Protein AF-Q6XYN3-F1 (afdb_monomer_lite)

pLDDT: mean 98.53, std 0.42, range [96.31, 98.88]

Secondary structure (DSSP, 8-state):
-HHHHIIIIIIIIIIIIHHTTGGGT----TTHHHHHHHTTTHHHHHHHHHHHTGGGSSS------HHHHHHHHHHSTTSIIIIIHHHHHHHHTTTT-TTS---HHHHHHHTT-PPEE-TTT--EE-TTT--SS---EEEEETTEEEEE-SHHHHHHH-

InterPro domains:
  IPR009078 Ferritin-like superfamily [SSF47240] (1-157)
  IPR012348 Ribonucleotide reductase-like [G3DSA:1.10.620.20] (1-158)

Radius of gyration: 18.58 Å; chains: 1; bounding box: 44×27×50 Å

Structure (mmCIF, N/CA/C/O backbone):
data_AF-Q6XYN3-F1
#
_entry.id   AF-Q6XYN3-F1
#
loop_
_atom_site.group_PDB
_atom_site.id
_atom_site.type_symbol
_atom_site.label_atom_id
_atom_site.label_alt_id
_atom_site.label_comp_id
_atom_site.label_asym_id
_atom_site.label_entity_id
_atom_site.label_seq_id
_atom_site.pdbx_PDB_ins_code
_atom_site.Cartn_x
_atom_site.Cartn_y
_atom_site.Cartn_z
_atom_site.occupancy
_atom_site.B_iso_or_equiv
_atom_site.auth_seq_id
_atom_site.auth_comp_id
_atom_site.auth_asym_id
_atom_site.auth_atom_id
_atom_site.pdbx_PDB_model_num
ATOM 1 N N . TRP A 1 1 ? 12.183 -5.471 3.835 1.00 97.56 1 TRP A N 1
ATOM 2 C CA . TRP A 1 1 ? 11.784 -5.763 2.440 1.00 97.56 1 TRP A CA 1
ATOM 3 C C . TRP A 1 1 ? 12.568 -4.941 1.417 1.00 97.56 1 TRP A C 1
ATOM 5 O O . TRP A 1 1 ? 13.120 -5.532 0.496 1.00 97.56 1 TRP A O 1
ATOM 15 N N . VAL A 1 2 ? 12.709 -3.622 1.596 1.00 97.75 2 VAL A N 1
ATOM 16 C CA . VAL A 1 2 ? 13.343 -2.714 0.612 1.00 97.75 2 VAL A CA 1
ATOM 17 C C . VAL A 1 2 ? 14.728 -3.159 0.099 1.00 97.75 2 VAL A C 1
ATOM 19 O O . VAL A 1 2 ? 14.975 -3.136 -1.105 1.00 97.75 2 VAL A O 1
ATOM 22 N N . LYS A 1 3 ? 15.613 -3.657 0.981 1.00 98.62 3 LYS A N 1
ATOM 23 C CA . LYS A 1 3 ? 16.933 -4.204 0.592 1.00 98.62 3 LYS A CA 1
ATOM 24 C C . LYS A 1 3 ? 16.802 -5.427 -0.325 1.00 98.62 3 LYS A C 1
ATOM 26 O O . LYS A 1 3 ? 17.518 -5.544 -1.314 1.00 98.62 3 LYS A O 1
ATOM 31 N N . THR A 1 4 ? 15.875 -6.326 0.003 1.00 98.75 4 THR A N 1
ATOM 32 C CA . THR A 1 4 ? 15.601 -7.547 -0.764 1.00 98.75 4 THR A CA 1
ATOM 33 C C . THR A 1 4 ? 15.040 -7.216 -2.140 1.00 98.75 4 THR A C 1
ATOM 35 O O . THR A 1 4 ? 15.540 -7.745 -3.126 1.00 98.75 4 THR A O 1
ATOM 38 N N . TRP A 1 5 ? 14.052 -6.318 -2.212 1.00 98.75 5 TRP A N 1
ATOM 39 C CA . TRP A 1 5 ? 13.426 -5.935 -3.477 1.00 98.75 5 TRP A CA 1
ATOM 40 C C . TRP A 1 5 ? 14.442 -5.316 -4.440 1.00 98.75 5 TRP A C 1
ATOM 42 O O . TRP A 1 5 ? 14.521 -5.727 -5.595 1.00 98.75 5 TRP A O 1
ATOM 52 N N . ASN A 1 6 ? 15.282 -4.394 -3.953 1.00 98.62 6 ASN A N 1
ATOM 53 C CA . ASN A 1 6 ? 16.325 -3.785 -4.776 1.00 98.62 6 ASN A CA 1
ATOM 54 C C . ASN A 1 6 ? 17.315 -4.831 -5.308 1.00 98.62 6 ASN A C 1
ATOM 56 O O . ASN A 1 6 ? 17.596 -4.836 -6.504 1.00 98.62 6 ASN A O 1
ATOM 60 N N . ARG A 1 7 ? 17.793 -5.742 -4.452 1.00 98.62 7 ARG A N 1
ATOM 61 C CA . ARG A 1 7 ? 18.695 -6.816 -4.882 1.00 98.62 7 ARG A CA 1
ATOM 62 C C . ARG A 1 7 ? 18.047 -7.681 -5.963 1.00 98.62 7 ARG A C 1
ATOM 64 O O . ARG A 1 7 ? 18.595 -7.835 -7.043 1.00 98.62 7 ARG A O 1
ATOM 71 N N . TRP A 1 8 ? 16.853 -8.201 -5.705 1.00 98.81 8 TRP A N 1
ATOM 72 C CA . TRP A 1 8 ? 16.225 -9.159 -6.613 1.00 98.81 8 TRP A CA 1
ATOM 73 C C . TRP A 1 8 ? 15.773 -8.537 -7.929 1.00 98.81 8 TRP A C 1
ATOM 75 O O . TRP A 1 8 ? 16.045 -9.081 -8.996 1.00 98.81 8 TRP A O 1
ATOM 85 N N . VAL A 1 9 ? 15.072 -7.407 -7.871 1.00 98.69 9 VAL A N 1
ATOM 86 C CA . VAL A 1 9 ? 14.433 -6.826 -9.056 1.00 98.69 9 VAL A CA 1
ATOM 87 C C . VAL A 1 9 ? 15.397 -5.917 -9.804 1.00 98.69 9 VAL A C 1
ATOM 89 O O . VAL A 1 9 ? 15.466 -5.970 -11.028 1.00 98.69 9 VAL A O 1
ATOM 92 N N . TYR A 1 10 ? 16.162 -5.091 -9.094 1.00 98.25 10 TYR A N 1
ATOM 93 C CA . TYR A 1 10 ? 16.985 -4.068 -9.732 1.00 98.25 10 TYR A CA 1
ATOM 94 C C . TYR A 1 10 ? 18.381 -4.584 -10.102 1.00 98.25 10 TYR A C 1
ATOM 96 O O . TYR A 1 10 ? 18.848 -4.325 -11.208 1.00 98.25 10 TYR A O 1
ATOM 104 N N . GLU A 1 11 ? 19.040 -5.322 -9.205 1.00 98.44 11 GLU A N 1
ATOM 105 C CA . GLU A 1 11 ? 20.417 -5.801 -9.409 1.00 98.44 11 GLU A CA 1
ATOM 106 C C . GLU A 1 11 ? 20.445 -7.147 -10.150 1.00 98.44 11 GLU A C 1
ATOM 108 O O . GLU A 1 11 ? 20.956 -7.236 -11.271 1.00 98.44 11 GLU A O 1
ATOM 113 N N . ASP A 1 12 ? 19.853 -8.186 -9.555 1.00 98.75 12 ASP A N 1
ATOM 114 C CA . ASP A 1 12 ? 19.910 -9.558 -10.064 1.00 98.75 12 ASP A CA 1
ATOM 115 C C . ASP A 1 12 ? 19.127 -9.697 -11.375 1.00 98.75 12 ASP A C 1
ATOM 117 O O . ASP A 1 12 ? 19.651 -10.179 -12.385 1.00 98.75 12 ASP A O 1
ATOM 121 N N . TRP A 1 13 ? 17.865 -9.264 -11.379 1.00 98.75 13 TRP A N 1
ATOM 122 C CA . TRP A 1 13 ? 16.995 -9.400 -12.541 1.00 98.75 13 TRP A CA 1
ATOM 123 C C . TRP A 1 13 ? 17.224 -8.296 -13.579 1.00 98.75 13 TRP A C 1
ATOM 125 O O . TRP A 1 13 ? 17.652 -8.577 -14.701 1.00 98.75 13 TRP A O 1
ATOM 135 N N . GLY A 1 14 ? 16.969 -7.040 -13.208 1.00 98.00 14 GLY A N 1
ATOM 136 C CA . GLY A 1 14 ? 17.033 -5.893 -14.116 1.00 98.00 14 GLY A CA 1
ATOM 137 C C . GLY A 1 14 ? 18.439 -5.598 -14.639 1.00 98.00 14 GLY A C 1
ATOM 138 O O . GLY A 1 14 ? 18.567 -5.047 -15.733 1.00 98.00 14 GLY A O 1
ATOM 139 N N . GLY A 1 15 ? 19.473 -5.989 -13.887 1.00 97.06 15 GLY A N 1
ATOM 140 C CA . GLY A 1 15 ? 20.873 -5.903 -14.286 1.00 97.06 15 GLY A CA 1
ATOM 141 C C . GLY A 1 15 ? 21.362 -7.182 -14.961 1.00 97.06 15 GLY A C 1
ATOM 142 O O . GLY A 1 15 ? 21.523 -7.231 -16.181 1.00 97.06 15 GLY A O 1
ATOM 143 N N . ILE A 1 16 ? 21.635 -8.223 -14.172 1.00 98.12 16 ILE A N 1
ATOM 144 C CA . ILE A 1 16 ? 22.366 -9.405 -14.655 1.00 98.12 16 ILE A CA 1
ATOM 145 C C . ILE A 1 16 ? 21.517 -10.244 -15.615 1.00 98.12 16 ILE A C 1
ATOM 147 O O . ILE A 1 16 ? 21.989 -10.613 -16.693 1.00 98.12 16 ILE A O 1
ATOM 151 N N . TRP A 1 17 ? 20.286 -10.590 -15.230 1.00 98.56 17 TRP A N 1
ATOM 152 C CA . TRP A 1 17 ? 19.450 -11.492 -16.023 1.00 98.56 17 TRP A CA 1
ATOM 153 C C . TRP A 1 17 ? 19.072 -10.880 -17.373 1.00 98.56 17 TRP A C 1
ATOM 155 O O . TRP A 1 17 ? 19.343 -11.487 -18.411 1.00 98.56 17 TRP A O 1
ATOM 165 N N . ILE A 1 18 ? 18.518 -9.664 -17.368 1.00 98.44 18 ILE A N 1
ATOM 166 C CA . ILE A 1 18 ? 18.152 -8.958 -18.601 1.00 98.44 18 ILE A CA 1
ATOM 167 C C . ILE A 1 18 ? 19.390 -8.605 -19.432 1.00 98.44 18 ILE A C 1
ATOM 169 O O . ILE A 1 18 ? 19.373 -8.789 -20.649 1.00 98.44 18 ILE A O 1
ATOM 173 N N . GLY A 1 19 ? 20.503 -8.214 -18.802 1.00 98.06 19 GLY A N 1
ATOM 174 C CA . GLY A 1 19 ? 21.746 -7.898 -19.511 1.00 98.06 19 GLY A CA 1
ATOM 175 C C . GLY A 1 19 ? 22.260 -9.044 -20.393 1.00 98.06 19 GLY A C 1
ATOM 176 O O . GLY A 1 19 ? 22.723 -8.806 -21.509 1.00 98.06 19 GLY A O 1
ATOM 177 N N . ARG A 1 20 ? 22.104 -10.309 -19.967 1.00 98.56 20 ARG A N 1
ATOM 178 C CA . ARG A 1 20 ? 22.473 -11.486 -20.789 1.00 98.56 20 ARG A CA 1
ATOM 179 C C . ARG A 1 20 ? 21.642 -11.623 -22.068 1.00 98.56 20 ARG A C 1
ATOM 181 O O . ARG A 1 20 ? 22.093 -12.273 -23.015 1.00 98.56 20 ARG A O 1
ATOM 188 N N . LEU A 1 21 ? 20.448 -11.037 -22.094 1.00 98.69 21 LEU A N 1
ATOM 189 C CA . LEU A 1 21 ? 19.527 -11.061 -23.228 1.00 98.69 21 LEU A CA 1
ATOM 190 C C . LEU A 1 21 ? 19.710 -9.862 -24.170 1.00 98.69 21 LEU A C 1
ATOM 192 O O . LEU A 1 21 ? 19.110 -9.851 -25.243 1.00 98.69 21 LEU A O 1
ATOM 196 N N . GLY A 1 22 ? 20.589 -8.906 -23.843 1.00 98.19 22 GLY A N 1
ATOM 197 C CA . GLY A 1 22 ? 20.851 -7.731 -24.682 1.00 98.19 22 GLY A CA 1
ATOM 198 C C . GLY A 1 22 ? 21.314 -8.078 -26.102 1.00 98.19 22 GLY A C 1
ATOM 199 O O . GLY A 1 22 ? 20.916 -7.429 -27.064 1.00 98.19 22 GLY A O 1
ATOM 200 N N . LYS A 1 23 ? 22.051 -9.186 -26.274 1.00 98.00 23 LYS A N 1
ATOM 201 C CA . LYS A 1 23 ? 22.440 -9.713 -27.602 1.00 98.00 23 LYS A CA 1
ATOM 202 C C . LYS A 1 23 ? 21.259 -10.148 -28.484 1.00 98.00 23 LYS A C 1
ATOM 204 O O . LYS A 1 23 ? 21.449 -10.383 -29.671 1.00 98.00 23 LYS A O 1
ATOM 209 N N . TYR A 1 24 ? 20.068 -10.279 -27.906 1.00 98.56 24 TYR A N 1
ATOM 210 C CA . TYR A 1 24 ? 18.821 -10.595 -28.602 1.00 98.56 24 TYR A CA 1
ATOM 211 C C . TYR A 1 24 ? 17.886 -9.378 -28.710 1.00 98.56 24 TYR A C 1
ATOM 213 O O . TYR A 1 24 ? 16.719 -9.542 -29.046 1.00 98.56 24 TYR A O 1
ATOM 221 N N . GLY A 1 25 ? 18.374 -8.167 -28.415 1.00 98.38 25 GLY A N 1
ATOM 222 C CA . GLY A 1 25 ? 17.585 -6.933 -28.488 1.00 98.38 25 GLY A CA 1
ATOM 223 C C . GLY A 1 25 ? 16.654 -6.699 -27.296 1.00 98.38 25 GLY A C 1
ATOM 224 O O . GLY A 1 25 ? 15.770 -5.853 -27.380 1.00 98.38 25 GLY A O 1
ATOM 225 N N . VAL A 1 26 ? 16.822 -7.439 -26.195 1.00 98.62 26 VAL A N 1
ATOM 226 C CA . VAL A 1 26 ? 16.051 -7.210 -24.965 1.00 98.62 26 VAL A CA 1
ATOM 227 C C . VAL A 1 26 ? 16.676 -6.069 -24.166 1.00 98.62 26 VAL A C 1
ATOM 229 O O . VAL A 1 26 ? 17.875 -6.079 -23.891 1.00 98.62 26 VAL A O 1
ATOM 232 N N . GLU A 1 27 ? 15.844 -5.121 -23.746 1.00 98.44 27 GLU A N 1
ATOM 233 C CA . GLU A 1 27 ? 16.210 -4.008 -22.868 1.00 98.44 27 GLU A CA 1
ATOM 234 C C . GLU A 1 27 ? 15.537 -4.158 -21.498 1.00 98.44 27 GLU A C 1
ATOM 236 O O . GLU A 1 27 ? 14.467 -4.764 -21.377 1.00 98.44 27 GLU A O 1
ATOM 241 N N . SER A 1 28 ? 16.137 -3.582 -20.452 1.00 98.38 28 SER A N 1
ATOM 242 C CA . SER A 1 28 ? 15.482 -3.489 -19.142 1.00 98.38 28 SER A CA 1
ATOM 243 C C . SER A 1 28 ? 14.203 -2.645 -19.247 1.00 98.38 28 SER A C 1
ATOM 245 O O . SER A 1 28 ? 14.187 -1.658 -19.990 1.00 98.38 28 SER A O 1
ATOM 247 N N . PRO A 1 29 ? 13.121 -2.994 -18.523 1.00 98.50 29 PRO A N 1
ATOM 248 C CA . PRO A 1 29 ? 11.845 -2.306 -18.679 1.00 98.50 29 PRO A CA 1
ATOM 249 C C . PRO A 1 29 ? 11.955 -0.810 -18.403 1.00 98.50 29 PRO A C 1
ATOM 251 O O . PRO A 1 29 ? 12.533 -0.391 -17.399 1.00 98.50 29 PRO A O 1
ATOM 254 N N . ARG A 1 30 ? 11.313 -0.003 -19.250 1.00 98.19 30 ARG A N 1
ATOM 255 C CA . ARG A 1 30 ? 11.270 1.460 -19.092 1.00 98.19 30 ARG A CA 1
ATOM 256 C C . ARG A 1 30 ? 10.620 1.889 -17.770 1.00 98.19 30 ARG A C 1
ATOM 258 O O . ARG A 1 30 ? 11.026 2.892 -17.199 1.00 98.19 30 ARG A O 1
ATOM 265 N N . SER A 1 31 ? 9.687 1.086 -17.259 1.00 98.38 31 SER A N 1
ATOM 266 C CA . SER A 1 31 ? 8.987 1.283 -15.985 1.00 98.38 31 SER A CA 1
ATOM 267 C C . SER A 1 31 ? 9.780 0.848 -14.743 1.00 98.38 31 SER A C 1
ATOM 269 O O . SER A 1 31 ? 9.316 1.038 -13.621 1.00 98.38 31 SER A O 1
ATOM 271 N N . LEU A 1 32 ? 10.981 0.266 -14.890 1.00 98.56 32 LEU A N 1
ATOM 272 C CA . LEU A 1 32 ? 11.735 -0.295 -13.756 1.00 98.56 32 LEU A CA 1
ATOM 273 C C . LEU A 1 32 ? 12.109 0.766 -12.706 1.00 98.56 32 LEU A C 1
ATOM 275 O O . LEU A 1 32 ? 12.192 0.473 -11.512 1.00 98.56 32 LEU A O 1
ATOM 279 N N . ARG A 1 33 ? 12.337 2.007 -13.146 1.00 98.31 33 ARG A N 1
ATOM 280 C CA . ARG A 1 33 ? 12.631 3.143 -12.261 1.00 98.31 33 ARG A CA 1
ATOM 281 C C . ARG A 1 33 ? 11.407 3.534 -11.435 1.00 98.31 33 ARG A C 1
ATOM 283 O O . ARG A 1 33 ? 11.554 3.740 -10.234 1.00 98.31 33 ARG A O 1
ATOM 290 N N . ASP A 1 34 ? 10.228 3.549 -12.045 1.00 98.38 34 ASP A N 1
ATOM 291 C CA . ASP A 1 34 ? 8.970 3.875 -11.366 1.00 98.38 34 ASP A CA 1
ATOM 292 C C . ASP A 1 34 ? 8.626 2.798 -10.336 1.00 98.38 34 ASP A C 1
ATOM 294 O O . ASP A 1 34 ? 8.364 3.110 -9.176 1.00 98.38 34 ASP A O 1
ATOM 298 N N . ALA A 1 35 ? 8.779 1.521 -10.711 1.00 98.44 35 ALA A N 1
ATOM 299 C CA . ALA A 1 35 ? 8.603 0.397 -9.794 1.00 98.44 35 ALA A CA 1
ATOM 300 C C . ALA A 1 35 ? 9.522 0.500 -8.563 1.00 98.44 35 ALA A C 1
ATOM 302 O O . ALA A 1 35 ? 9.110 0.187 -7.448 1.00 98.44 35 ALA A O 1
ATOM 303 N N . LYS A 1 36 ? 10.765 0.972 -8.741 1.00 98.50 36 LYS A N 1
ATOM 304 C CA . LYS A 1 36 ? 11.708 1.174 -7.630 1.00 98.50 36 LYS A CA 1
ATOM 305 C C . LYS A 1 36 ? 11.298 2.315 -6.705 1.00 98.50 36 LYS A C 1
ATOM 307 O O . LYS A 1 36 ? 11.523 2.205 -5.501 1.00 98.50 36 LYS A O 1
ATOM 312 N N . THR A 1 37 ? 10.731 3.386 -7.251 1.00 98.12 37 THR A N 1
ATOM 313 C CA . THR A 1 37 ? 10.208 4.502 -6.454 1.00 98.12 37 THR A CA 1
ATOM 314 C C . THR A 1 37 ? 9.058 4.027 -5.567 1.00 98.12 37 THR A C 1
ATOM 316 O O . THR A 1 37 ? 9.079 4.269 -4.361 1.00 98.12 37 THR A O 1
ATOM 319 N N . ASP A 1 38 ? 8.111 3.278 -6.132 1.00 98.19 38 ASP A N 1
ATOM 320 C CA . ASP A 1 38 ? 6.933 2.798 -5.405 1.00 98.19 38 ASP A CA 1
ATOM 321 C C . ASP A 1 38 ? 7.260 1.738 -4.337 1.00 98.19 38 ASP A C 1
ATOM 323 O O . ASP A 1 38 ? 6.707 1.735 -3.232 1.00 98.19 38 ASP A O 1
ATOM 327 N N . ALA A 1 39 ? 8.233 0.866 -4.626 1.00 98.31 39 ALA A N 1
ATOM 328 C CA . ALA A 1 39 ? 8.576 -0.290 -3.796 1.00 98.31 39 ALA A CA 1
ATOM 329 C C . ALA A 1 39 ? 9.006 0.041 -2.355 1.00 98.31 39 ALA A C 1
ATOM 331 O O . ALA A 1 39 ? 9.024 -0.857 -1.505 1.00 98.31 39 ALA A O 1
ATOM 332 N N . TYR A 1 40 ? 9.367 1.295 -2.062 1.00 98.69 40 TYR A N 1
ATOM 333 C CA . TYR A 1 40 ? 9.792 1.695 -0.723 1.00 98.69 40 TYR A CA 1
ATOM 334 C C . TYR A 1 40 ? 8.645 1.586 0.294 1.00 98.69 40 TYR A C 1
ATOM 336 O O . TYR A 1 40 ? 8.813 0.932 1.323 1.00 98.69 40 TYR A O 1
ATOM 344 N N . TRP A 1 41 ? 7.476 2.168 -0.002 1.00 98.75 41 TRP A N 1
ATOM 345 C CA . TRP A 1 41 ? 6.343 2.237 0.934 1.00 98.75 41 TRP A CA 1
ATOM 346 C C . TRP A 1 41 ? 5.166 1.327 0.573 1.00 98.75 41 TRP A C 1
ATOM 348 O O . TRP A 1 41 ? 4.420 0.968 1.478 1.00 98.75 41 TRP A O 1
ATOM 358 N N . ALA A 1 42 ? 5.046 0.863 -0.678 1.00 98.62 42 ALA A N 1
ATOM 359 C CA . ALA A 1 42 ? 3.862 0.140 -1.165 1.00 98.62 42 ALA A CA 1
ATOM 360 C C . ALA A 1 42 ? 3.403 -1.028 -0.269 1.00 98.62 42 ALA A C 1
ATOM 362 O O . ALA A 1 42 ? 2.216 -1.213 -0.016 1.00 98.62 42 ALA A O 1
ATOM 363 N N . HIS A 1 43 ? 4.337 -1.811 0.275 1.00 98.75 43 HIS A N 1
ATOM 364 C CA . HIS A 1 43 ? 4.007 -2.917 1.181 1.00 98.75 43 HIS A CA 1
ATOM 365 C C . HIS A 1 43 ? 3.438 -2.475 2.544 1.00 98.75 43 HIS A C 1
ATOM 367 O O . HIS A 1 43 ? 2.673 -3.221 3.151 1.00 98.75 43 HIS A O 1
ATOM 373 N N . HIS A 1 44 ? 3.783 -1.280 3.028 1.00 98.88 44 HIS A N 1
ATOM 374 C CA . HIS A 1 44 ? 3.193 -0.700 4.235 1.00 98.88 44 HIS A CA 1
ATOM 375 C C . HIS A 1 44 ? 1.822 -0.074 3.945 1.00 98.88 44 HIS A C 1
ATOM 377 O O . HIS A 1 44 ? 0.906 -0.238 4.749 1.00 98.88 44 HIS A O 1
ATOM 383 N N . ASP A 1 45 ? 1.654 0.546 2.774 1.00 98.81 45 ASP A N 1
ATOM 384 C CA . ASP A 1 45 ? 0.357 1.051 2.307 1.00 98.81 45 ASP A CA 1
ATOM 385 C C . ASP A 1 45 ? -0.661 -0.092 2.159 1.00 98.81 45 ASP A C 1
ATOM 387 O O . ASP A 1 45 ? -1.782 -0.009 2.663 1.00 98.81 45 ASP A O 1
ATOM 391 N N . LEU A 1 46 ? -0.251 -1.212 1.549 1.00 98.81 46 LEU A N 1
ATOM 392 C CA . LEU A 1 46 ? -1.092 -2.407 1.439 1.00 98.81 46 LEU A CA 1
ATOM 393 C C . LEU A 1 46 ? -1.399 -3.055 2.787 1.00 98.81 46 LEU A C 1
ATOM 395 O O . LEU A 1 46 ? -2.485 -3.613 2.953 1.00 98.81 46 LEU A O 1
ATOM 399 N N . ALA A 1 47 ? -0.483 -2.977 3.754 1.00 98.88 47 ALA A N 1
ATOM 400 C CA . ALA A 1 47 ? -0.742 -3.500 5.088 1.00 98.88 47 ALA A CA 1
ATOM 401 C C . ALA A 1 47 ? -1.953 -2.798 5.725 1.00 98.88 47 ALA A C 1
ATOM 403 O O . ALA A 1 47 ? -2.827 -3.488 6.244 1.00 98.88 47 ALA A O 1
ATOM 404 N N . LEU A 1 48 ? -2.088 -1.469 5.598 1.00 98.81 48 LEU A N 1
ATOM 405 C CA . LEU A 1 48 ? -3.259 -0.752 6.122 1.00 98.81 48 LEU A CA 1
ATOM 406 C C . LEU A 1 48 ? -4.573 -1.318 5.569 1.00 98.81 48 LEU A C 1
ATOM 408 O O . LEU A 1 48 ? -5.494 -1.584 6.340 1.00 98.81 48 LEU A O 1
ATOM 412 N N . ALA A 1 49 ? -4.649 -1.551 4.255 1.00 98.75 49 ALA A N 1
ATOM 413 C CA . ALA A 1 49 ? -5.831 -2.143 3.631 1.00 98.75 49 ALA A CA 1
ATOM 414 C C . ALA A 1 49 ? -6.084 -3.579 4.126 1.00 98.75 49 ALA A C 1
ATOM 416 O O . ALA A 1 49 ? -7.217 -3.921 4.462 1.00 98.75 49 ALA A O 1
ATOM 417 N N . ALA A 1 50 ? -5.036 -4.405 4.220 1.00 98.81 50 ALA A N 1
ATOM 418 C CA . ALA A 1 50 ? -5.143 -5.792 4.668 1.00 98.81 50 ALA A CA 1
ATOM 419 C C . ALA A 1 50 ? -5.636 -5.909 6.122 1.00 98.81 50 ALA A C 1
ATOM 421 O O . ALA A 1 50 ? -6.539 -6.697 6.398 1.00 98.81 50 ALA A O 1
ATOM 422 N N . TYR A 1 51 ? -5.095 -5.098 7.039 1.00 98.88 51 TYR A N 1
ATOM 423 C CA . TYR A 1 51 ? -5.553 -5.043 8.432 1.00 98.88 51 TYR A CA 1
ATOM 424 C C . TYR A 1 51 ? -6.963 -4.452 8.542 1.00 98.88 51 TYR A C 1
ATOM 426 O O . TYR A 1 51 ? -7.778 -4.941 9.320 1.00 98.88 51 TYR A O 1
ATOM 434 N N . ALA A 1 52 ? -7.304 -3.437 7.745 1.00 98.81 52 ALA A N 1
ATOM 435 C CA . ALA A 1 52 ? -8.638 -2.842 7.781 1.00 98.81 52 ALA A CA 1
ATOM 436 C C . ALA A 1 52 ? -9.744 -3.779 7.274 1.00 98.81 52 ALA A C 1
ATOM 438 O O . ALA A 1 52 ? -10.874 -3.709 7.761 1.00 98.81 52 ALA A O 1
ATOM 439 N N . LEU A 1 53 ? -9.411 -4.661 6.329 1.00 98.69 53 LEU A N 1
ATOM 440 C CA . LEU A 1 53 ? -10.319 -5.611 5.684 1.00 98.69 53 LEU A CA 1
ATOM 441 C C . LEU A 1 53 ? -10.125 -7.055 6.175 1.00 98.69 53 LEU A C 1
ATOM 443 O O . LEU A 1 53 ? -10.578 -7.992 5.515 1.00 98.69 53 LEU A O 1
ATOM 447 N N . TRP A 1 54 ? -9.494 -7.251 7.339 1.00 98.75 54 TRP A N 1
ATOM 448 C CA . TRP A 1 54 ? -9.169 -8.575 7.884 1.00 98.75 54 TRP A CA 1
ATOM 449 C C . TRP A 1 54 ? -10.328 -9.596 7.897 1.00 98.75 54 TRP A C 1
ATOM 451 O O . TRP A 1 54 ? -10.043 -10.770 7.642 1.00 98.75 54 TRP A O 1
ATOM 461 N N . PRO A 1 55 ? -11.619 -9.229 8.106 1.00 98.69 55 PRO A N 1
ATOM 462 C CA . PRO A 1 55 ? -12.709 -10.209 8.113 1.00 98.69 55 PRO A CA 1
ATOM 463 C C . PRO A 1 55 ? -12.980 -10.849 6.745 1.00 98.69 55 PRO A C 1
ATOM 465 O O . PRO A 1 55 ? -13.649 -11.875 6.680 1.00 98.69 55 PRO A O 1
ATOM 468 N N . LEU A 1 56 ? -12.494 -10.246 5.653 1.00 98.75 56 LEU A N 1
ATOM 469 C CA . LEU A 1 56 ? -12.621 -10.786 4.294 1.00 98.75 56 LEU A CA 1
ATOM 470 C C . LEU A 1 56 ? -11.517 -11.802 3.958 1.00 98.75 56 LEU A C 1
ATOM 472 O O . LEU A 1 56 ? -11.557 -12.432 2.901 1.00 98.75 56 LEU A O 1
ATOM 476 N N . GLY A 1 57 ? -10.514 -11.942 4.828 1.00 98.31 57 GLY A N 1
ATOM 477 C CA . GLY A 1 57 ? -9.433 -12.905 4.678 1.00 98.31 57 GLY A CA 1
ATOM 478 C C . GLY A 1 57 ? -9.764 -14.285 5.249 1.00 98.31 57 GLY A C 1
ATOM 479 O O . GLY A 1 57 ? -10.827 -14.538 5.808 1.00 98.31 57 GLY A O 1
ATOM 480 N N . PHE A 1 58 ? -8.796 -15.190 5.139 1.00 98.38 58 PHE A N 1
ATOM 481 C CA . PHE A 1 58 ? -8.844 -16.548 5.701 1.00 98.38 58 PHE A CA 1
ATOM 482 C C . PHE A 1 58 ? -7.661 -16.823 6.648 1.00 98.38 58 PHE A C 1
ATOM 484 O O . PHE A 1 58 ? -7.340 -17.972 6.949 1.00 98.38 58 PHE A O 1
ATOM 491 N N . ALA A 1 59 ? -6.991 -15.763 7.104 1.00 98.50 59 ALA A N 1
ATOM 492 C CA . ALA A 1 59 ? -5.842 -15.817 7.998 1.00 98.50 59 ALA A CA 1
ATOM 493 C C . ALA A 1 59 ? -6.083 -14.944 9.234 1.00 98.50 59 ALA A C 1
ATOM 495 O O . ALA A 1 59 ? -6.836 -13.973 9.191 1.00 98.50 59 ALA A O 1
ATOM 496 N N . ARG A 1 60 ? -5.418 -15.287 10.339 1.00 98.69 60 ARG A N 1
ATOM 497 C CA . ARG A 1 60 ? -5.393 -14.455 11.547 1.00 98.69 60 ARG A CA 1
ATOM 498 C C . ARG A 1 60 ? -4.244 -13.460 11.434 1.00 98.69 60 ARG A C 1
ATOM 500 O O . ARG A 1 60 ? -3.131 -13.870 11.112 1.00 98.69 60 ARG A O 1
ATOM 507 N N . LEU A 1 61 ? -4.521 -12.189 11.706 1.00 98.62 61 LEU A N 1
ATOM 508 C CA . LEU 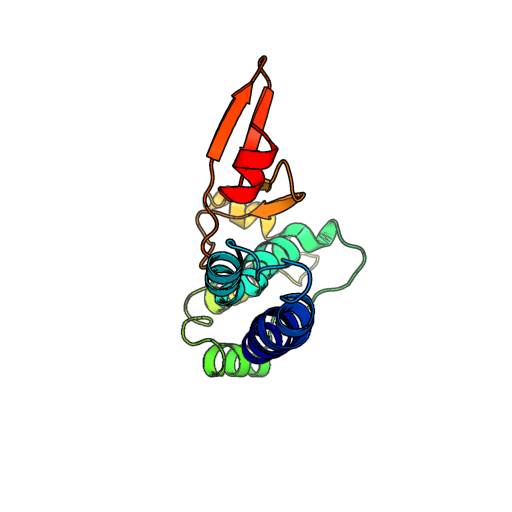A 1 61 ? -3.541 -11.102 11.684 1.00 98.62 61 LEU A CA 1
ATOM 509 C C . LEU A 1 61 ? -3.238 -10.642 13.116 1.00 98.62 61 LEU A C 1
ATOM 511 O O . LEU A 1 61 ? -4.076 -10.813 13.998 1.00 98.62 61 LEU A O 1
ATOM 515 N N . ALA A 1 62 ? -2.067 -10.049 13.332 1.00 98.62 62 ALA A N 1
ATOM 516 C CA . ALA A 1 62 ? -1.648 -9.487 14.616 1.00 98.62 62 ALA A CA 1
ATOM 517 C C . ALA A 1 62 ? -1.066 -8.093 14.381 1.00 98.62 62 ALA A C 1
ATOM 519 O O . ALA A 1 62 ? -0.266 -7.929 13.463 1.00 98.62 62 ALA A O 1
ATOM 520 N N . LEU A 1 63 ? -1.474 -7.090 15.162 1.00 98.81 63 LEU A N 1
ATOM 521 C CA . LEU A 1 63 ? -0.869 -5.761 15.034 1.00 98.81 63 LEU A CA 1
ATOM 522 C C . LEU A 1 63 ? 0.621 -5.809 15.419 1.00 98.81 63 LEU A C 1
ATOM 524 O O . LEU A 1 63 ? 0.971 -6.584 16.309 1.00 98.81 63 LEU A O 1
ATOM 528 N N . PRO A 1 64 ? 1.483 -4.964 14.814 1.00 98.69 64 PRO A N 1
ATOM 529 C CA . PRO A 1 64 ? 2.881 -4.851 15.224 1.00 98.69 64 PRO A CA 1
ATOM 530 C C . PRO A 1 64 ? 3.001 -4.527 16.718 1.00 98.69 64 PRO A C 1
ATOM 532 O O . PRO A 1 64 ? 2.419 -3.539 17.190 1.00 98.69 64 PRO A O 1
ATOM 535 N N . ASP A 1 65 ? 3.753 -5.336 17.458 1.00 98.50 65 ASP A N 1
ATOM 536 C CA . ASP A 1 65 ? 4.044 -5.071 18.867 1.00 98.50 65 ASP A CA 1
ATOM 537 C C . ASP A 1 65 ? 5.134 -3.993 19.042 1.00 98.50 65 ASP A C 1
ATOM 539 O O . ASP A 1 65 ? 5.546 -3.341 18.084 1.00 98.50 65 ASP A O 1
ATOM 543 N N . GLU A 1 66 ? 5.567 -3.725 20.275 1.00 98.50 66 GLU A N 1
ATOM 544 C CA . GLU A 1 66 ? 6.566 -2.678 20.539 1.00 98.50 66 GLU A CA 1
ATOM 545 C C . GLU A 1 66 ? 7.932 -2.978 19.898 1.00 98.50 66 GLU A C 1
ATOM 547 O O . GLU A 1 66 ? 8.598 -2.053 19.422 1.00 98.50 66 GLU A O 1
ATOM 552 N N . GLU A 1 67 ? 8.338 -4.250 19.850 1.00 98.75 67 GLU A N 1
ATOM 553 C CA . GLU A 1 67 ? 9.597 -4.671 19.230 1.00 98.75 67 GLU A CA 1
ATOM 554 C C . GLU A 1 67 ? 9.507 -4.528 17.707 1.00 98.75 67 GLU A C 1
ATOM 556 O O . GLU A 1 67 ? 10.393 -3.929 17.085 1.00 98.75 67 GLU A O 1
ATOM 561 N N . ASP A 1 68 ? 8.396 -4.974 17.116 1.00 98.81 68 ASP A N 1
ATOM 562 C CA . ASP A 1 68 ? 8.117 -4.816 15.692 1.00 98.81 68 ASP A CA 1
ATOM 563 C C . ASP A 1 68 ? 8.079 -3.337 15.290 1.00 98.81 68 ASP A C 1
ATOM 565 O O . ASP A 1 68 ? 8.669 -2.946 14.281 1.00 98.81 68 ASP A O 1
ATOM 569 N N . GLN A 1 69 ? 7.411 -2.483 16.073 1.00 98.81 69 GLN A N 1
ATOM 570 C CA . GLN A 1 69 ? 7.325 -1.045 15.802 1.00 98.81 69 GLN A CA 1
ATOM 571 C C . GLN A 1 69 ? 8.704 -0.374 15.851 1.00 98.81 69 GLN A C 1
ATOM 573 O O . GLN A 1 69 ? 9.023 0.432 14.970 1.00 98.81 69 GLN A O 1
ATOM 578 N N . ALA A 1 70 ? 9.547 -0.730 16.828 1.00 98.75 70 ALA A N 1
ATOM 579 C CA . ALA A 1 70 ? 10.923 -0.243 16.902 1.00 98.75 70 ALA A CA 1
ATOM 580 C C . ALA A 1 70 ? 11.751 -0.713 15.695 1.00 98.75 70 ALA A C 1
ATOM 582 O O . ALA A 1 70 ? 12.508 0.068 15.110 1.00 98.75 70 ALA A O 1
ATOM 583 N N . TRP A 1 71 ? 11.575 -1.968 15.275 1.00 98.88 71 TRP A N 1
ATOM 584 C CA . TRP A 1 71 ? 12.229 -2.507 14.088 1.00 98.88 71 TRP A CA 1
ATOM 585 C C . TRP A 1 71 ? 11.773 -1.799 12.807 1.00 98.88 71 TRP A C 1
ATOM 587 O O . TRP A 1 71 ? 12.612 -1.466 11.961 1.00 98.88 71 TRP A O 1
ATOM 597 N N . PHE A 1 72 ? 10.470 -1.539 12.654 1.00 98.88 72 PHE A N 1
ATOM 598 C CA . PHE A 1 72 ? 9.932 -0.827 11.499 1.00 98.88 72 PHE A CA 1
ATOM 599 C C . PHE A 1 72 ? 10.497 0.585 11.410 1.00 98.88 72 PHE A C 1
ATOM 601 O O . PHE A 1 72 ? 11.008 0.940 10.354 1.00 98.88 72 PHE A O 1
ATOM 608 N N . GLU A 1 73 ? 10.496 1.355 12.499 1.00 98.75 73 GLU A N 1
ATOM 609 C CA . GLU A 1 73 ? 11.051 2.714 12.488 1.00 98.75 73 GLU A CA 1
ATOM 610 C C . GLU A 1 73 ? 12.556 2.722 12.185 1.00 98.75 73 GLU A C 1
ATOM 612 O O . GLU A 1 73 ? 13.025 3.533 11.390 1.00 98.75 73 GLU A O 1
ATOM 617 N N . ALA A 1 74 ? 13.319 1.773 12.736 1.00 98.75 74 ALA A N 1
ATOM 618 C CA . ALA A 1 74 ? 14.754 1.673 12.471 1.00 98.75 74 ALA A CA 1
ATOM 619 C C . ALA A 1 74 ? 15.078 1.357 10.997 1.00 98.75 74 ALA A C 1
ATOM 621 O O . ALA A 1 74 ? 16.113 1.784 10.480 1.00 98.75 74 ALA A O 1
ATOM 622 N N . ASN A 1 75 ? 14.218 0.597 10.310 1.00 98.81 75 ASN A N 1
ATOM 623 C CA . ASN A 1 75 ? 14.433 0.189 8.917 1.00 98.81 75 ASN A CA 1
ATOM 624 C C . ASN A 1 75 ? 13.708 1.078 7.896 1.00 98.81 75 ASN A C 1
ATOM 626 O O . ASN A 1 75 ? 14.105 1.105 6.729 1.00 98.81 75 ASN A O 1
ATOM 630 N N . TYR A 1 76 ? 12.676 1.793 8.335 1.00 98.81 76 TYR A N 1
ATOM 631 C CA . TYR A 1 76 ? 11.831 2.677 7.544 1.00 98.81 76 TYR A CA 1
ATOM 632 C C . TYR A 1 76 ? 11.528 3.954 8.345 1.00 98.81 76 TYR A C 1
ATOM 634 O O . TYR A 1 76 ? 10.404 4.119 8.821 1.00 98.81 76 TYR A O 1
ATOM 642 N N . PRO A 1 77 ? 12.505 4.867 8.505 1.00 98.75 77 PRO A N 1
ATOM 643 C CA . PRO A 1 77 ? 12.307 6.086 9.284 1.00 98.75 77 PRO A CA 1
ATOM 644 C C . PRO A 1 77 ? 11.080 6.884 8.826 1.00 98.75 77 PRO A C 1
ATOM 646 O O . PRO A 1 77 ? 10.896 7.138 7.630 1.00 98.75 77 PRO A O 1
ATOM 649 N N . GLY A 1 78 ? 10.232 7.269 9.779 1.00 98.50 78 GLY A N 1
ATOM 650 C CA . GLY A 1 78 ? 8.924 7.877 9.524 1.00 98.50 78 GLY A CA 1
ATOM 651 C C . GLY A 1 78 ? 7.769 6.878 9.392 1.00 98.50 78 GLY A C 1
ATOM 652 O O . GLY A 1 78 ? 6.655 7.287 9.051 1.00 98.50 78 GLY A O 1
ATOM 653 N N . TRP A 1 79 ? 7.998 5.586 9.650 1.00 98.88 79 TRP A N 1
ATOM 654 C CA . TRP A 1 79 ? 6.936 4.586 9.753 1.00 98.88 79 TRP A CA 1
ATOM 655 C C . TRP A 1 79 ? 6.102 4.803 11.021 1.00 98.88 79 TRP A C 1
ATOM 657 O O . TRP A 1 79 ? 4.870 4.750 10.962 1.00 98.88 79 TRP A O 1
ATOM 667 N N . ALA A 1 80 ? 6.753 5.104 12.150 1.00 98.56 80 ALA A N 1
ATOM 668 C CA . ALA A 1 80 ? 6.093 5.280 13.442 1.00 98.56 80 ALA A CA 1
ATOM 669 C C . ALA A 1 80 ? 5.131 6.475 13.446 1.00 98.56 80 ALA A C 1
ATOM 671 O O . ALA A 1 80 ? 4.017 6.368 13.958 1.00 98.56 80 ALA A O 1
ATOM 672 N N . ASP A 1 81 ? 5.528 7.587 12.820 1.00 98.62 81 ASP A N 1
ATOM 673 C CA . ASP A 1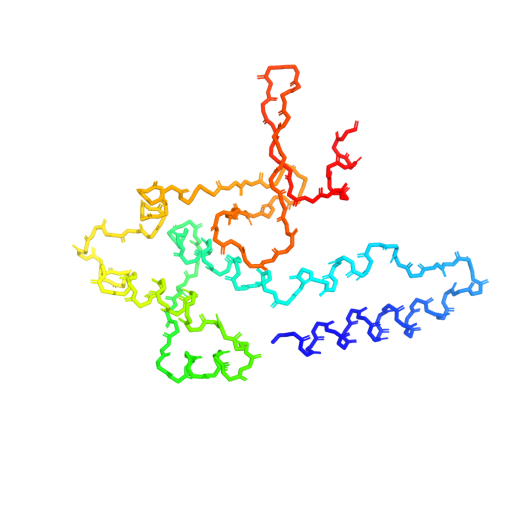 81 ? 4.730 8.819 12.748 1.00 98.62 81 ASP A CA 1
ATOM 674 C C . ASP A 1 81 ? 3.484 8.693 11.853 1.00 98.62 81 ASP A C 1
ATOM 676 O O . ASP A 1 81 ? 2.609 9.554 11.892 1.00 98.62 81 ASP A O 1
ATOM 680 N N . HIS A 1 82 ? 3.377 7.606 11.083 1.00 98.81 82 HIS A N 1
ATOM 681 C CA . HIS A 1 82 ? 2.275 7.357 10.155 1.00 98.81 82 HIS A CA 1
ATOM 682 C C . HIS A 1 82 ? 1.537 6.056 10.482 1.00 98.81 82 HIS A C 1
ATOM 684 O O . HIS A 1 82 ? 0.518 6.071 11.170 1.00 98.81 82 HIS A O 1
ATOM 690 N N . TYR A 1 83 ? 2.068 4.911 10.047 1.00 98.81 83 TYR A N 1
ATOM 691 C CA . TYR A 1 83 ? 1.428 3.607 10.233 1.00 98.81 83 TYR A CA 1
ATOM 692 C C . TYR A 1 83 ? 1.388 3.202 11.705 1.00 98.81 83 TYR A C 1
ATOM 694 O O . TYR A 1 83 ? 0.365 2.711 12.173 1.00 98.81 83 TYR A O 1
ATOM 702 N N . GLY A 1 84 ? 2.473 3.449 12.448 1.00 98.69 84 GLY A N 1
ATOM 703 C CA . GLY A 1 84 ? 2.535 3.148 13.879 1.00 98.69 84 GLY A CA 1
ATOM 704 C C . GLY A 1 84 ? 1.437 3.867 14.661 1.00 98.69 84 GLY A C 1
ATOM 705 O O . GLY A 1 84 ? 0.706 3.238 15.424 1.00 98.69 84 GLY A O 1
ATOM 706 N N . LYS A 1 85 ? 1.245 5.171 14.418 1.00 98.81 85 LYS A N 1
ATOM 707 C CA . LYS A 1 85 ? 0.136 5.938 15.009 1.00 98.81 85 LYS A CA 1
ATOM 708 C C . LYS A 1 85 ? -1.234 5.357 14.657 1.00 98.81 85 LYS A C 1
ATOM 710 O O . LYS A 1 85 ? -2.059 5.217 15.555 1.00 98.81 85 LYS A O 1
ATOM 715 N N . ILE A 1 86 ? -1.460 4.992 13.394 1.00 98.88 86 ILE A N 1
ATOM 716 C CA . ILE A 1 86 ? -2.735 4.416 12.941 1.00 98.88 86 ILE A CA 1
ATOM 717 C C . ILE A 1 86 ? -3.008 3.070 13.629 1.00 98.88 86 ILE A C 1
ATOM 719 O O . ILE A 1 86 ? -4.075 2.892 14.213 1.00 98.88 86 ILE A O 1
ATOM 723 N N . TYR A 1 87 ? -2.047 2.141 13.641 1.00 98.88 87 TYR A N 1
ATOM 724 C CA . TYR A 1 87 ? -2.221 0.838 14.293 1.00 98.88 87 TYR A CA 1
ATOM 725 C C . TYR A 1 87 ? -2.421 0.961 15.803 1.00 98.88 87 TYR A C 1
ATOM 727 O O . TYR A 1 87 ? -3.277 0.282 16.369 1.00 98.88 87 TYR A O 1
ATOM 735 N N . ASN A 1 88 ? -1.681 1.856 16.459 1.00 98.81 88 ASN A N 1
ATOM 736 C CA . ASN A 1 88 ? -1.851 2.107 17.886 1.00 98.81 88 ASN A CA 1
ATOM 737 C C . ASN A 1 88 ? -3.223 2.718 18.201 1.00 98.81 88 ASN A C 1
ATOM 739 O O . ASN A 1 88 ? -3.802 2.406 19.239 1.00 98.81 88 ASN A O 1
ATOM 743 N N . GLU A 1 89 ? -3.769 3.550 17.314 1.00 98.81 89 GLU A N 1
ATOM 744 C CA . GLU A 1 89 ? -5.135 4.055 17.446 1.00 98.81 89 GLU A CA 1
ATOM 745 C C . GLU A 1 89 ? -6.170 2.940 17.264 1.00 98.81 89 GLU A C 1
ATOM 747 O O . GLU A 1 89 ? -7.046 2.765 18.107 1.00 98.81 89 GLU A O 1
ATOM 752 N N . TRP A 1 90 ? -6.029 2.104 16.234 1.00 98.81 90 TRP A N 1
ATOM 753 C CA . TRP A 1 90 ? -6.915 0.954 16.025 1.00 98.81 90 TRP A CA 1
ATOM 754 C C . TRP A 1 90 ? -6.884 -0.024 17.201 1.00 98.81 90 TRP A C 1
ATOM 756 O O . TRP A 1 90 ? -7.928 -0.540 17.603 1.00 98.81 90 TRP A O 1
ATOM 766 N N . LYS A 1 91 ? -5.711 -0.238 17.808 1.00 98.81 91 LYS A N 1
ATOM 767 C CA . LYS A 1 91 ? -5.574 -1.041 19.028 1.00 98.81 91 LYS A CA 1
ATOM 768 C C . LYS A 1 91 ? -6.392 -0.456 20.181 1.00 98.81 91 LYS A C 1
ATOM 770 O O . LYS A 1 91 ? -7.128 -1.197 20.826 1.00 98.81 91 LYS A O 1
ATOM 775 N N . LYS A 1 92 ? -6.320 0.862 20.414 1.00 98.75 92 LYS A N 1
ATOM 776 C CA . LYS A 1 92 ? -7.114 1.554 21.453 1.00 98.75 92 LYS A CA 1
ATOM 777 C C . LYS A 1 92 ? -8.617 1.474 21.197 1.00 98.75 92 LYS A C 1
ATOM 779 O O . LYS A 1 92 ? -9.382 1.363 22.148 1.00 98.75 92 LYS A O 1
ATOM 784 N N . LEU A 1 93 ? -9.027 1.503 19.930 1.00 98.75 93 LEU A N 1
ATOM 785 C CA . LEU A 1 93 ? -10.423 1.355 19.510 1.00 98.75 93 LEU A CA 1
ATOM 786 C C . LEU A 1 93 ? -10.925 -0.100 19.568 1.00 98.75 93 LEU A C 1
ATOM 788 O O . LEU A 1 93 ? -12.096 -0.353 19.298 1.00 98.75 93 LEU A O 1
ATOM 792 N N . GLY A 1 94 ? -10.072 -1.052 19.956 1.00 98.62 94 GLY A N 1
ATOM 793 C CA . GLY A 1 94 ? -10.461 -2.439 20.188 1.00 98.62 94 GLY A CA 1
ATOM 794 C C . GLY A 1 94 ? -10.356 -3.338 18.958 1.00 98.62 94 GLY A C 1
ATOM 795 O O . GLY A 1 94 ? -11.176 -4.241 18.819 1.00 98.62 94 GLY A O 1
ATOM 796 N N . TYR A 1 95 ? -9.355 -3.129 18.089 1.00 98.75 95 TYR A N 1
ATOM 797 C CA . TYR A 1 95 ? -9.085 -3.972 16.907 1.00 98.75 95 TYR A CA 1
ATOM 798 C C . TYR A 1 95 ? -9.118 -5.483 17.191 1.00 98.75 95 TYR A C 1
ATOM 800 O O . TYR A 1 95 ? -9.661 -6.247 16.398 1.00 98.75 95 TYR A O 1
ATOM 808 N N . GLU A 1 96 ? -8.551 -5.909 18.321 1.00 98.38 96 GLU A N 1
ATOM 809 C CA . GLU A 1 96 ? -8.430 -7.328 18.689 1.00 98.38 96 GLU A CA 1
ATOM 810 C C . GLU A 1 96 ? -9.521 -7.791 19.668 1.00 98.38 96 GLU A C 1
ATOM 812 O O . GLU A 1 96 ? -9.623 -8.985 19.952 1.00 98.38 96 GLU A O 1
ATOM 817 N N . ASP A 1 97 ? -10.343 -6.872 20.193 1.00 98.56 97 ASP A N 1
ATOM 818 C CA . ASP A 1 97 ? -11.427 -7.209 21.118 1.00 98.56 97 ASP A CA 1
ATOM 819 C C . ASP A 1 97 ? -12.709 -7.530 20.331 1.00 98.56 97 ASP A C 1
ATOM 821 O O . ASP A 1 97 ? -13.325 -6.620 19.773 1.00 98.56 97 ASP A O 1
ATOM 825 N N . PRO A 1 98 ? -13.190 -8.788 20.320 1.00 98.12 98 PRO A N 1
ATOM 826 C CA . PRO A 1 98 ? -14.412 -9.150 19.603 1.00 98.12 98 PRO A CA 1
ATOM 827 C C . PRO A 1 98 ? -15.677 -8.470 20.155 1.00 98.12 98 PRO A C 1
ATOM 829 O O . PRO A 1 98 ? -16.728 -8.537 19.519 1.00 98.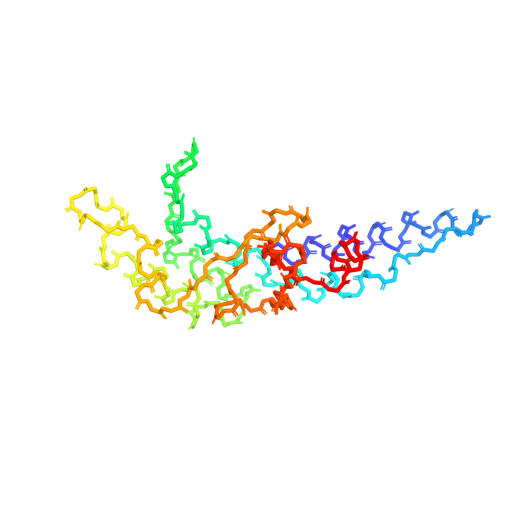12 98 PRO A O 1
ATOM 832 N N . LYS A 1 99 ? -15.613 -7.834 21.333 1.00 98.56 99 LYS A N 1
ATOM 833 C CA . LYS A 1 99 ? -16.728 -7.087 21.931 1.00 98.56 99 LYS A CA 1
ATOM 834 C C . LYS A 1 99 ? -16.762 -5.611 21.525 1.00 98.56 99 LYS A C 1
ATOM 836 O O . LYS A 1 99 ? -17.739 -4.941 21.849 1.00 98.56 99 LYS A O 1
ATOM 841 N N . SER A 1 100 ? -15.738 -5.101 20.837 1.00 98.50 100 SER A N 1
ATOM 842 C CA . SER A 1 100 ? -15.609 -3.670 20.524 1.00 98.50 100 SER A CA 1
ATOM 843 C C . SER A 1 100 ? -16.618 -3.175 19.484 1.00 98.50 100 SER A C 1
ATOM 845 O O . SER A 1 100 ? -16.964 -1.997 19.470 1.00 98.50 100 SER A O 1
ATOM 847 N N . GLY A 1 101 ? -17.073 -4.058 18.588 1.00 98.12 101 GLY A N 1
ATOM 848 C CA . GLY A 1 101 ? -17.836 -3.659 17.400 1.00 98.12 101 GLY A CA 1
ATOM 849 C C . GLY A 1 101 ? -17.022 -2.818 16.405 1.00 98.12 101 GLY A C 1
ATOM 850 O O . GLY A 1 101 ? -17.601 -2.214 15.504 1.00 98.12 101 GLY A O 1
ATOM 851 N N . PHE A 1 102 ? -15.696 -2.764 16.559 1.00 98.56 102 PHE A N 1
ATOM 852 C CA . PHE A 1 102 ? -14.793 -1.963 15.742 1.00 98.56 102 PHE A CA 1
ATOM 853 C C . PHE A 1 102 ? -14.130 -2.803 14.642 1.00 98.56 102 PHE A C 1
ATOM 855 O O . PHE A 1 102 ? -13.538 -3.849 14.899 1.00 98.56 102 PHE A O 1
ATOM 862 N N . ILE A 1 103 ? -14.189 -2.310 13.402 1.00 98.69 103 ILE A N 1
ATOM 863 C CA . ILE A 1 103 ? -13.434 -2.829 12.253 1.00 98.69 103 ILE A CA 1
ATOM 864 C C . ILE A 1 103 ? -12.764 -1.626 11.576 1.00 98.69 103 ILE A C 1
ATOM 866 O O . ILE A 1 103 ? -13.470 -0.658 11.271 1.00 98.69 103 ILE A O 1
ATOM 870 N N . PRO A 1 104 ? -11.448 -1.642 11.285 1.00 98.81 104 PRO A N 1
ATOM 871 C CA . PRO A 1 104 ? -10.774 -0.426 10.837 1.00 98.81 104 PRO A CA 1
ATOM 872 C C . PRO A 1 104 ? -11.216 0.096 9.473 1.00 98.81 104 PRO A C 1
ATOM 874 O O . PRO A 1 104 ? -11.056 1.282 9.209 1.00 98.81 104 PRO A O 1
ATOM 877 N N . TYR A 1 105 ? -11.832 -0.722 8.616 1.00 98.75 105 TYR A N 1
ATOM 878 C CA . TYR A 1 105 ? -12.456 -0.197 7.399 1.00 98.75 105 TYR A CA 1
ATOM 879 C C . TYR A 1 105 ? -13.534 0.860 7.702 1.00 98.75 105 TYR A C 1
ATOM 881 O O . TYR A 1 105 ? -13.616 1.870 7.007 1.00 98.75 105 TYR A O 1
ATOM 889 N N . ALA A 1 106 ? -14.309 0.698 8.782 1.00 98.12 106 ALA A N 1
ATOM 890 C CA . ALA A 1 106 ? -15.265 1.720 9.205 1.00 98.12 106 ALA A CA 1
ATOM 891 C C . ALA A 1 106 ? -14.554 3.012 9.642 1.00 98.12 106 ALA A C 1
ATOM 893 O O . ALA A 1 106 ? -15.004 4.103 9.300 1.00 98.12 106 ALA A O 1
ATOM 894 N N . TRP A 1 107 ? -13.413 2.890 10.332 1.00 98.75 107 TRP A N 1
ATOM 895 C CA . TRP A 1 107 ? -12.571 4.032 10.695 1.00 98.75 107 TRP A CA 1
ATOM 896 C C . TRP A 1 107 ? -12.036 4.760 9.459 1.00 98.75 107 TRP A C 1
ATOM 898 O O . TRP A 1 107 ? -12.083 5.987 9.413 1.00 98.75 107 TRP A O 1
ATOM 908 N N . LEU A 1 108 ? -11.586 4.022 8.439 1.00 98.75 108 LEU A N 1
ATOM 909 C CA . LEU A 1 108 ? -11.127 4.602 7.176 1.00 98.75 108 LEU A CA 1
ATOM 910 C C . LEU A 1 108 ? -12.232 5.447 6.526 1.00 98.75 108 LEU A C 1
ATOM 912 O O . LEU A 1 108 ? -12.016 6.624 6.248 1.00 98.75 108 LEU A O 1
ATOM 916 N N . VAL A 1 109 ? -13.435 4.888 6.365 1.00 97.75 109 VAL A N 1
ATOM 917 C CA . VAL A 1 109 ? -14.579 5.601 5.768 1.00 97.75 109 VAL A CA 1
ATOM 918 C C . VAL A 1 109 ? -14.965 6.837 6.587 1.00 97.75 109 VAL A C 1
ATOM 920 O O . VAL A 1 109 ? -15.156 7.911 6.023 1.00 97.75 109 VAL A O 1
ATOM 923 N N . GLN A 1 110 ? -15.032 6.719 7.917 1.00 98.19 110 GLN A N 1
ATOM 924 C CA . GLN A 1 110 ? -15.389 7.832 8.808 1.00 98.19 110 GLN A CA 1
ATOM 925 C C . GLN A 1 110 ? -14.384 8.992 8.769 1.00 98.19 110 GLN A C 1
ATOM 927 O O . GLN A 1 110 ? -14.773 10.134 9.002 1.00 98.19 110 GLN A O 1
ATOM 932 N N . ASN A 1 111 ? -13.117 8.715 8.454 1.00 98.50 111 ASN A N 1
ATOM 933 C CA . ASN A 1 111 ? -12.053 9.718 8.361 1.00 98.50 111 ASN A CA 1
ATOM 934 C C . ASN A 1 111 ? -11.751 10.150 6.911 1.00 98.50 111 ASN A C 1
ATOM 936 O O . ASN A 1 111 ? -10.764 10.839 6.667 1.00 98.50 111 ASN A O 1
ATOM 940 N N . GLY A 1 112 ? -12.593 9.774 5.940 1.00 98.31 112 GLY A N 1
ATOM 941 C CA . GLY A 1 112 ? -12.429 10.178 4.538 1.00 98.31 112 GLY A CA 1
ATOM 942 C C . GLY A 1 112 ? -11.280 9.472 3.809 1.00 98.31 112 GLY A C 1
ATOM 943 O O . GLY A 1 112 ? -10.749 9.997 2.833 1.00 98.31 112 GLY A O 1
ATOM 944 N N . HIS A 1 113 ? -10.878 8.291 4.277 1.00 98.62 113 HIS A N 1
ATOM 945 C CA . HIS A 1 113 ? -9.828 7.468 3.680 1.00 98.62 113 HIS A CA 1
ATOM 946 C C . HIS A 1 113 ? -10.436 6.356 2.825 1.00 98.62 113 HIS A C 1
ATOM 948 O O . HIS A 1 113 ? -10.437 5.183 3.195 1.00 98.62 113 HIS A O 1
ATOM 954 N N . GLU A 1 114 ? -10.999 6.730 1.678 1.00 98.31 114 GLU A N 1
ATOM 955 C CA . GLU A 1 114 ? -11.628 5.771 0.769 1.00 98.31 114 GLU A CA 1
ATOM 956 C C . GLU A 1 114 ? -10.623 4.751 0.211 1.00 98.31 114 GLU A C 1
ATOM 958 O O . GLU A 1 114 ? -9.499 5.089 -0.169 1.00 98.31 114 GLU A O 1
ATOM 963 N N . VAL A 1 115 ? -11.057 3.489 0.143 1.00 98.56 115 VAL A N 1
ATOM 964 C CA . VAL A 1 115 ? -10.300 2.390 -0.467 1.00 98.56 115 VAL A CA 1
ATOM 965 C C . VAL A 1 115 ? -10.800 2.191 -1.894 1.00 98.56 115 VAL A C 1
ATOM 967 O O . VAL A 1 115 ? -11.961 1.840 -2.106 1.00 98.56 115 VAL A O 1
ATOM 970 N N . TYR A 1 116 ? -9.914 2.380 -2.864 1.00 98.7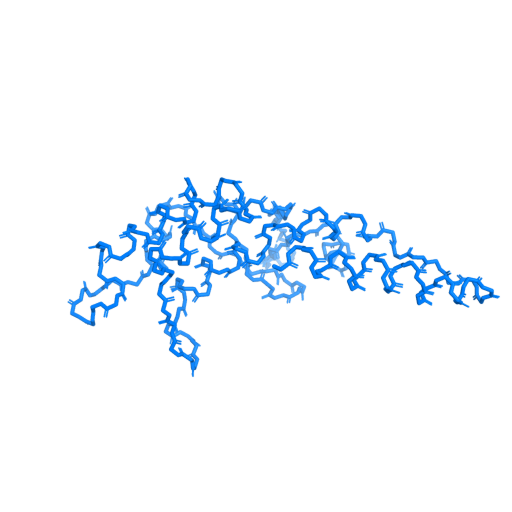5 116 TYR A N 1
ATOM 971 C CA . TYR A 1 116 ? -10.160 2.124 -4.280 1.00 98.75 116 TYR A CA 1
ATOM 972 C C . TYR A 1 116 ? -9.543 0.789 -4.691 1.00 98.75 116 TYR A C 1
ATOM 974 O O . TYR A 1 116 ? -8.584 0.325 -4.078 1.00 98.75 116 TYR A O 1
ATOM 982 N N . ILE A 1 117 ? -10.077 0.184 -5.750 1.00 98.81 117 ILE A N 1
ATOM 983 C CA . ILE A 1 117 ? -9.506 -1.007 -6.386 1.00 98.81 117 ILE A CA 1
ATOM 984 C C . ILE A 1 117 ? -9.089 -0.616 -7.797 1.00 98.81 117 ILE A C 1
ATOM 986 O O . ILE A 1 117 ? -9.910 -0.099 -8.561 1.00 98.81 117 ILE A O 1
ATOM 990 N N . ASP A 1 118 ? -7.828 -0.844 -8.145 1.00 98.81 118 ASP A N 1
ATOM 991 C CA . ASP A 1 118 ? -7.366 -0.618 -9.509 1.00 98.81 118 ASP A CA 1
ATOM 992 C C . ASP A 1 118 ? -8.097 -1.539 -10.495 1.00 98.81 118 ASP A C 1
ATOM 994 O O . ASP A 1 118 ? -8.148 -2.758 -10.317 1.00 98.81 118 ASP A O 1
ATOM 998 N N . ARG A 1 119 ? -8.649 -0.966 -11.567 1.00 98.81 119 ARG A N 1
ATOM 999 C CA . ARG A 1 119 ? -9.392 -1.701 -12.595 1.00 98.81 119 ARG A CA 1
ATOM 1000 C C . ARG A 1 119 ? -8.519 -2.726 -13.315 1.00 98.81 119 ARG A C 1
ATOM 1002 O O . ARG A 1 119 ? -9.075 -3.709 -13.808 1.00 98.81 119 ARG A O 1
ATOM 1009 N N . VAL A 1 120 ? -7.205 -2.516 -13.389 1.00 98.75 120 VAL A N 1
ATOM 1010 C CA . VAL A 1 120 ? -6.289 -3.389 -14.135 1.00 98.75 120 VAL A CA 1
ATOM 1011 C C . VAL A 1 120 ? -5.673 -4.449 -13.224 1.00 98.75 120 VAL A C 1
ATOM 1013 O O . VAL A 1 120 ? -5.944 -5.637 -13.394 1.00 98.75 120 VAL A O 1
ATOM 1016 N N . SER A 1 121 ? -4.904 -4.048 -12.215 1.00 98.69 121 SER A N 1
ATOM 1017 C CA . SER A 1 121 ? -4.152 -4.953 -11.336 1.00 98.69 121 SER A CA 1
ATOM 1018 C C . SER A 1 121 ? -4.967 -5.564 -10.193 1.00 98.69 121 SER A C 1
ATOM 1020 O O . SER A 1 121 ? -4.535 -6.555 -9.607 1.00 98.69 121 SER A O 1
ATOM 1022 N N . GLN A 1 122 ? -6.140 -5.001 -9.877 1.00 98.75 122 GLN A N 1
ATOM 1023 C CA . GLN A 1 122 ? -6.970 -5.344 -8.711 1.00 98.75 122 GLN A CA 1
ATOM 1024 C C . GLN A 1 122 ? -6.313 -5.045 -7.353 1.00 98.75 122 GLN A C 1
ATOM 1026 O O . GLN A 1 122 ? -6.837 -5.440 -6.309 1.00 98.75 122 GLN A O 1
ATOM 1031 N N . VAL A 1 123 ? -5.175 -4.346 -7.341 1.00 98.75 123 VAL A N 1
ATOM 1032 C CA . VAL A 1 123 ? -4.489 -3.967 -6.105 1.00 98.75 123 VAL A CA 1
ATOM 1033 C C . VAL A 1 123 ? -5.293 -2.859 -5.400 1.00 98.75 123 VAL A C 1
ATOM 1035 O O . VAL A 1 123 ? -5.670 -1.875 -6.046 1.00 98.75 123 VAL A O 1
ATOM 1038 N N . PRO A 1 124 ? -5.592 -2.996 -4.092 1.00 98.75 124 PRO A N 1
ATOM 1039 C CA . PRO A 1 124 ? -6.230 -1.933 -3.325 1.00 98.75 124 PRO A CA 1
ATOM 1040 C C . PRO A 1 124 ? -5.318 -0.718 -3.164 1.00 98.75 124 PRO A C 1
ATOM 1042 O O . PRO A 1 124 ? -4.111 -0.857 -2.982 1.00 98.75 124 PRO A O 1
ATOM 1045 N N . PHE A 1 125 ? -5.904 0.475 -3.150 1.00 98.81 125 PHE A N 1
ATOM 1046 C CA . PHE A 1 125 ? -5.179 1.729 -2.987 1.00 98.81 125 PHE A CA 1
ATOM 1047 C C . PHE A 1 125 ? -5.965 2.709 -2.114 1.00 98.81 125 PHE A C 1
ATOM 1049 O O . PHE A 1 125 ? -7.169 2.883 -2.298 1.00 98.81 125 PHE A O 1
ATOM 1056 N N . ILE A 1 126 ? -5.281 3.354 -1.164 1.00 98.81 126 ILE A N 1
ATOM 1057 C CA . ILE A 1 126 ? -5.857 4.352 -0.249 1.00 98.81 126 ILE A CA 1
ATOM 1058 C C . ILE A 1 126 ? -5.123 5.683 -0.478 1.00 98.81 126 ILE A C 1
ATOM 1060 O O . ILE A 1 126 ? -4.144 5.964 0.216 1.00 98.81 126 ILE A O 1
ATOM 1064 N N . PRO A 1 127 ? -5.552 6.510 -1.450 1.00 98.50 127 PRO A N 1
ATOM 1065 C CA . PRO A 1 127 ? -4.766 7.651 -1.925 1.00 98.50 127 PRO A CA 1
ATOM 1066 C C . PRO A 1 127 ? -4.414 8.662 -0.831 1.00 98.50 127 PRO A C 1
ATOM 1068 O O . PRO A 1 127 ? -3.333 9.236 -0.840 1.00 98.50 127 PRO A O 1
ATOM 1071 N N . SER A 1 128 ? -5.316 8.874 0.129 1.00 98.56 128 SER A N 1
ATOM 1072 C CA . SER A 1 128 ? -5.133 9.852 1.207 1.00 98.56 128 SER A CA 1
ATOM 1073 C C . SER A 1 128 ? -4.142 9.415 2.289 1.00 98.56 128 SER A C 1
ATOM 1075 O O . SER A 1 128 ? -3.729 10.246 3.092 1.00 98.56 128 SER A O 1
ATOM 1077 N N . LEU A 1 129 ? -3.819 8.119 2.366 1.00 98.69 129 LEU A N 1
ATOM 1078 C CA . LEU A 1 129 ? -2.905 7.556 3.367 1.00 98.69 129 LEU A CA 1
ATOM 1079 C C . LEU A 1 129 ? -1.637 6.964 2.753 1.00 98.69 129 LEU A C 1
ATOM 1081 O O . LEU A 1 129 ? -0.701 6.671 3.496 1.00 98.69 129 LEU A O 1
ATOM 1085 N N . ALA A 1 130 ? -1.605 6.760 1.438 1.00 98.38 130 ALA A N 1
ATOM 1086 C CA . ALA A 1 130 ? -0.478 6.127 0.781 1.00 98.38 130 ALA A CA 1
ATOM 1087 C C . ALA A 1 130 ? 0.776 7.011 0.835 1.00 98.38 130 ALA A C 1
ATOM 1089 O O . ALA A 1 130 ? 0.728 8.200 0.515 1.00 98.38 130 ALA A O 1
ATOM 1090 N N . LYS A 1 131 ? 1.914 6.418 1.210 1.00 98.56 131 LYS A N 1
ATOM 1091 C CA . LYS A 1 131 ? 3.241 7.043 1.066 1.00 98.56 131 LYS A CA 1
ATOM 1092 C C . LYS A 1 131 ? 3.946 6.618 -0.230 1.00 98.56 131 LYS A C 1
ATOM 1094 O O . LYS A 1 131 ? 4.987 7.190 -0.559 1.00 98.56 131 LYS A O 1
ATOM 1099 N N . GLY A 1 132 ? 3.431 5.600 -0.922 1.00 96.31 132 GLY A N 1
ATOM 1100 C CA . GLY A 1 132 ? 3.856 5.177 -2.255 1.00 96.31 132 GLY A CA 1
ATOM 1101 C C . GLY A 1 132 ? 3.558 6.216 -3.339 1.00 96.31 132 GLY A C 1
ATOM 1102 O O . GLY A 1 132 ? 2.983 7.272 -3.092 1.00 96.31 132 GLY A O 1
ATOM 1103 N N . SER A 1 133 ? 3.980 5.915 -4.563 1.00 96.31 133 SER A N 1
ATOM 1104 C CA . SER A 1 133 ? 3.887 6.814 -5.723 1.00 96.31 133 SER A CA 1
ATOM 1105 C C . SER A 1 133 ? 2.610 6.666 -6.556 1.00 96.31 133 SER A C 1
ATOM 1107 O O . SER A 1 133 ? 2.423 7.424 -7.509 1.00 96.31 133 SER A O 1
ATOM 1109 N N . GLY A 1 134 ? 1.736 5.714 -6.216 1.00 96.69 134 GLY A N 1
ATOM 1110 C CA . GLY A 1 134 ? 0.434 5.560 -6.865 1.00 96.69 134 GLY A CA 1
ATOM 1111 C C . GLY A 1 134 ? -0.400 6.846 -6.822 1.00 96.69 134 GLY A C 1
ATOM 1112 O O . GLY A 1 134 ? -0.287 7.663 -5.909 1.00 96.69 134 GLY A O 1
ATOM 1113 N N . SER A 1 135 ? -1.267 7.034 -7.813 1.00 97.88 135 SER A N 1
ATOM 1114 C CA . SER A 1 135 ? -2.184 8.180 -7.868 1.00 97.88 135 SER A CA 1
ATOM 1115 C C . SER A 1 135 ? -3.548 7.772 -8.414 1.00 97.88 135 SER A C 1
ATOM 1117 O O . SER A 1 135 ? -3.657 6.899 -9.267 1.00 97.88 135 SER A O 1
ATOM 1119 N N . LEU A 1 136 ? -4.625 8.363 -7.901 1.00 98.69 136 LEU A N 1
ATOM 1120 C CA . LEU A 1 136 ? -5.972 7.994 -8.328 1.00 98.69 136 LEU A CA 1
ATOM 1121 C C . LEU A 1 136 ? -6.356 8.735 -9.613 1.00 98.69 136 LEU A C 1
ATOM 1123 O O . LEU A 1 136 ? -6.337 9.964 -9.653 1.00 98.69 136 LEU A O 1
ATOM 1127 N N . ARG A 1 137 ? -6.789 7.985 -10.626 1.00 98.69 137 ARG A N 1
ATOM 1128 C CA . ARG A 1 137 ? -7.504 8.489 -11.806 1.00 98.69 137 ARG A CA 1
ATOM 1129 C C . ARG A 1 137 ? -8.857 7.808 -11.883 1.00 98.69 137 ARG A C 1
ATOM 1131 O O . ARG A 1 137 ? -8.930 6.588 -11.749 1.00 98.69 137 ARG A O 1
ATOM 1138 N N . VAL A 1 138 ? -9.918 8.576 -12.101 1.00 98.62 138 VAL A N 1
ATOM 1139 C CA . VAL A 1 138 ? -11.265 8.027 -12.283 1.00 98.62 138 VAL A CA 1
ATOM 1140 C C . VAL A 1 138 ? -11.796 8.468 -13.633 1.00 98.62 138 VAL A C 1
ATOM 1142 O O . VAL A 1 138 ? -11.976 9.660 -13.869 1.00 98.62 138 VAL A O 1
ATOM 1145 N N . HIS A 1 139 ? -12.075 7.491 -14.489 1.00 98.62 139 HIS A N 1
ATOM 1146 C CA . HIS A 1 139 ? -12.688 7.697 -15.797 1.00 98.62 139 HIS A CA 1
ATOM 1147 C C . HIS A 1 139 ? -14.124 7.197 -15.791 1.00 98.62 139 HIS A C 1
ATOM 1149 O O . HIS A 1 139 ? -14.441 6.213 -15.117 1.00 98.62 139 HIS A O 1
ATOM 1155 N N . GLU A 1 140 ? -14.982 7.843 -16.574 1.00 98.69 140 GLU A N 1
ATOM 1156 C CA . GLU A 1 140 ? -16.301 7.321 -16.916 1.00 98.69 140 GLU A CA 1
ATOM 1157 C C . GLU A 1 140 ? -16.324 6.964 -18.402 1.00 98.69 140 GLU A C 1
ATOM 1159 O O . GLU A 1 140 ? -16.076 7.814 -19.256 1.00 98.69 140 GLU A O 1
ATOM 1164 N N . PHE A 1 141 ? -16.614 5.703 -18.714 1.00 98.31 141 PHE A N 1
ATOM 1165 C CA . PHE A 1 141 ? -16.735 5.219 -20.084 1.00 98.31 141 PHE A CA 1
ATOM 1166 C C . PHE A 1 141 ? -18.030 4.429 -20.224 1.00 98.31 141 PHE A C 1
ATOM 1168 O O . PHE A 1 141 ? -18.281 3.494 -19.466 1.00 98.31 141 PHE A O 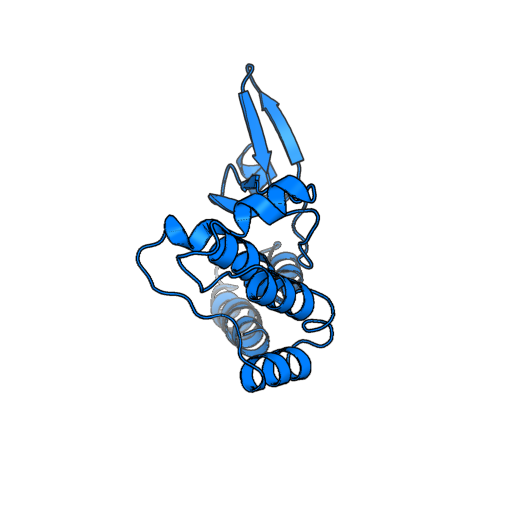1
ATOM 1175 N N . ASN A 1 142 ? -18.876 4.829 -21.178 1.00 98.31 142 ASN A N 1
ATOM 1176 C CA . ASN A 1 142 ? -20.184 4.211 -21.414 1.00 98.31 142 ASN A CA 1
ATOM 1177 C C . ASN A 1 142 ? -21.046 4.081 -20.131 1.00 98.31 142 ASN A C 1
ATOM 1179 O O . ASN A 1 142 ? -21.662 3.047 -19.881 1.00 98.31 142 ASN A O 1
ATOM 1183 N N . GLY A 1 143 ? -21.046 5.118 -19.284 1.00 98.25 143 GLY A N 1
ATOM 1184 C CA . GLY A 1 143 ? -21.807 5.159 -18.027 1.00 98.25 143 GLY A CA 1
ATOM 1185 C C . GLY A 1 143 ? -21.231 4.320 -16.877 1.00 98.25 143 GLY A C 1
ATOM 1186 O O . GLY A 1 143 ? -21.866 4.210 -15.829 1.00 98.25 143 GLY A O 1
ATOM 1187 N N . GLN A 1 144 ? -20.042 3.728 -17.037 1.00 98.62 144 GLN A N 1
ATOM 1188 C CA . GLN A 1 144 ? -19.356 2.970 -15.991 1.00 98.62 144 GLN A CA 1
ATOM 1189 C C . GLN A 1 144 ? -18.098 3.700 -15.512 1.00 98.62 144 GLN A C 1
ATOM 1191 O O . GLN A 1 144 ? -17.304 4.187 -16.313 1.00 98.62 144 GLN A O 1
ATOM 1196 N N . LYS A 1 145 ? -17.903 3.754 -14.187 1.00 98.62 145 LYS A N 1
ATOM 1197 C CA . LYS A 1 145 ? -16.709 4.341 -13.563 1.00 98.62 145 LYS A CA 1
ATOM 1198 C C . LYS A 1 145 ? -15.590 3.309 -13.396 1.00 98.62 145 LYS A C 1
ATOM 1200 O O . LYS A 1 145 ? -15.833 2.163 -13.001 1.00 98.62 145 LYS A O 1
ATOM 1205 N N . HIS A 1 146 ? -14.358 3.737 -13.650 1.00 98.81 146 HIS A N 1
ATOM 1206 C CA . HIS A 1 146 ? -13.143 2.931 -13.533 1.00 98.81 146 HIS A CA 1
ATOM 1207 C C . HIS A 1 146 ? -12.080 3.716 -12.759 1.00 98.81 146 HIS A C 1
ATOM 1209 O O . HIS A 1 146 ? -11.747 4.831 -13.147 1.00 98.81 146 HIS A O 1
ATOM 1215 N N . SER A 1 147 ? -11.561 3.142 -11.671 1.00 98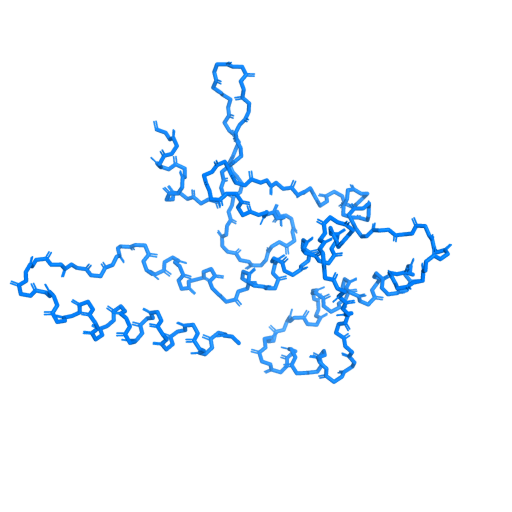.81 147 SER A N 1
ATOM 1216 C CA . SER A 1 147 ? -10.435 3.678 -10.897 1.00 98.81 147 SER A CA 1
ATOM 1217 C C . SER A 1 147 ? -9.123 3.042 -11.347 1.00 98.81 147 SER A C 1
ATOM 1219 O O . SER A 1 147 ? -9.047 1.819 -11.436 1.00 98.81 147 SER A O 1
ATOM 1221 N N . LEU A 1 148 ? -8.115 3.865 -11.636 1.00 98.88 148 LEU A N 1
ATOM 1222 C CA . LEU A 1 148 ? -6.781 3.462 -12.088 1.00 98.88 148 LEU A CA 1
ATOM 1223 C C . LEU A 1 148 ? -5.719 4.074 -11.169 1.00 98.88 148 LEU A C 1
ATOM 1225 O O . LEU A 1 148 ? -5.868 5.224 -10.741 1.00 98.88 148 LEU A O 1
ATOM 1229 N N . THR A 1 149 ? -4.650 3.330 -10.877 1.00 98.75 149 THR A N 1
ATOM 1230 C CA . THR A 1 149 ? -3.690 3.694 -9.811 1.00 98.75 149 THR A CA 1
ATOM 1231 C C . THR A 1 149 ? -2.280 4.044 -10.275 1.00 98.75 149 THR A C 1
ATOM 1233 O O . THR A 1 149 ? -1.524 4.631 -9.501 1.00 98.75 149 THR A O 1
ATOM 1236 N N . ASP A 1 150 ? -1.943 3.787 -11.538 1.00 98.69 150 ASP A N 1
ATOM 1237 C CA . ASP A 1 150 ? -0.674 4.175 -12.164 1.00 98.69 150 ASP A CA 1
ATOM 1238 C C . ASP A 1 150 ? -0.846 4.414 -13.678 1.00 98.69 150 ASP A C 1
ATOM 1240 O O . ASP A 1 150 ? -1.818 3.965 -14.287 1.00 98.69 150 ASP A O 1
ATOM 1244 N N . GLU A 1 151 ? 0.090 5.144 -14.293 1.00 98.31 151 GLU A N 1
ATOM 1245 C CA . GLU A 1 151 ? 0.029 5.486 -15.725 1.00 98.31 151 GLU A CA 1
ATOM 1246 C C . GLU A 1 151 ? 0.255 4.274 -16.643 1.00 98.31 151 GLU A C 1
ATOM 1248 O O . GLU A 1 151 ? -0.198 4.267 -17.791 1.00 98.31 151 GLU A O 1
ATOM 1253 N N . TRP A 1 152 ? 0.956 3.238 -16.166 1.00 98.69 152 TRP A N 1
ATOM 1254 C CA . TRP A 1 152 ? 1.213 2.032 -16.951 1.00 98.69 152 TRP A CA 1
ATOM 1255 C C . TRP A 1 152 ? -0.061 1.193 -17.074 1.00 98.69 152 TRP A C 1
ATOM 1257 O O . TRP A 1 152 ? -0.403 0.782 -18.181 1.00 98.69 152 TRP A O 1
ATOM 1267 N N . GLY A 1 153 ? -0.783 0.998 -15.969 1.00 98.56 153 GLY A N 1
ATOM 1268 C CA . GLY A 1 153 ? -2.095 0.360 -15.924 1.00 98.56 153 GLY A CA 1
ATOM 1269 C C . GLY A 1 153 ? -3.167 1.187 -16.630 1.00 98.56 153 GLY A C 1
ATOM 1270 O O . GLY A 1 153 ? -3.914 0.651 -17.443 1.00 98.56 153 GLY A O 1
ATOM 1271 N N . GLU A 1 154 ? -3.204 2.505 -16.423 1.00 98.75 154 GLU A N 1
ATOM 1272 C CA . GLU A 1 154 ? -4.127 3.385 -17.152 1.00 98.75 154 GLU A CA 1
ATOM 1273 C C . GLU A 1 154 ? -3.939 3.277 -18.671 1.00 98.75 154 GLU A C 1
ATOM 1275 O O . GLU A 1 154 ? -4.917 3.101 -19.393 1.00 98.75 154 GLU A O 1
ATOM 1280 N N . ARG A 1 155 ? -2.691 3.286 -19.161 1.00 98.62 155 ARG A N 1
ATOM 1281 C CA . ARG A 1 155 ? -2.384 3.067 -20.584 1.00 98.62 155 ARG A CA 1
ATOM 1282 C C . ARG A 1 155 ? -2.867 1.710 -21.101 1.00 98.62 155 ARG A C 1
ATOM 1284 O O . ARG A 1 155 ? -3.139 1.601 -22.287 1.00 98.62 155 ARG A O 1
ATOM 1291 N N . MET A 1 156 ? -2.903 0.671 -20.265 1.00 98.69 156 MET A N 1
ATOM 1292 C CA . MET A 1 156 ? -3.440 -0.638 -20.661 1.00 98.69 156 MET A CA 1
ATOM 1293 C C . MET A 1 156 ? -4.969 -0.642 -20.734 1.00 98.69 156 MET A C 1
ATOM 1295 O O . MET A 1 156 ? -5.533 -1.464 -21.452 1.00 98.69 156 MET A O 1
ATOM 1299 N N . TRP A 1 157 ? -5.630 0.211 -19.950 1.00 98.69 157 TRP A N 1
ATOM 1300 C CA . TRP A 1 157 ? -7.086 0.314 -19.919 1.00 98.69 157 TRP A CA 1
ATOM 1301 C C . TRP A 1 157 ? -7.651 1.198 -21.043 1.00 98.69 157 TRP A C 1
ATOM 1303 O O . TRP A 1 157 ? -8.722 0.879 -21.559 1.00 98.69 157 TRP A O 1
ATOM 1313 N N . LEU A 1 158 ? -6.948 2.281 -21.395 1.00 97.12 158 LEU A N 1
ATOM 1314 C CA . LEU A 1 158 ? -7.275 3.189 -22.506 1.00 97.12 158 LEU A CA 1
ATOM 1315 C C . LEU A 1 158 ? -7.081 2.530 -23.881 1.00 97.12 158 LEU A C 1
ATOM 1317 O O . LEU A 1 158 ? -7.950 2.764 -24.751 1.00 97.12 158 LEU A O 1
#

Foldseek 3Di:
DLVVCCCVLPPVCQPPVQVVCVVVVGHRDPCSVLVNQQVLFVVVQLVLVCLLPVVVDPDDDDQQDPVSLVVCCVVRPPCCVAVVVLSVVCVVCPSPPPPSPDRCVVVCVVVVQDWDAAPQPRRIGRQVRGPGPWDWDWDADPNDIGIHTDPVRVVVVD

Organism: NCBI:txid181008

Sequence (158 aa):
WVKTWNRWVYEDWGGIWIGRLGKYGVESPRSLRDAKTDAYWAHHDLALAAYALWPLGFARLALPDEEDQAWFEANYPGWADHYGKIYNEWKKLGYEDPKSGFIPYAWLVQNGHEVYIDRVSQVPFIPSLAKGSGSLRVHEFNGQKHSLTDEWGERMWL